Protein AF-A0A315AAK3-F1 (afdb_monomer)

Mean predicted aligned error: 11.18 Å

Nearest PDB structures (foldseek):
  3brw-assembly3_C  TM=4.238E-01  e=2.961E-01  Homo sapiens
  1srq-assembly1_B  TM=4.868E-01  e=9.226E-01  Homo sapiens
  3brw-assembly1_A  TM=3.853E-01  e=8.716E-01  Homo sapiens
  8xcj-assembly1_F  TM=3.618E-01  e=5.856E-01  Escherichia phage Lambda
  7yyh-assembly1_P  TM=4.454E-01  e=3.220E+00  Homo sapiens

Secondary structure (DSSP, 8-state):
----------------------EEE-SPPEEEE-TTS-EEEEEEEEEEETTEEEEEEEEEETTEEEEEE--S-HHHHHHHHTT-TT---PPP--S---

Sequence (98 aa):
MQFSKTLIALGLVAGLAVAQAQTTLTSPLVEGQCSNGAVYKLQTYQQHHAGQQVKGYAYEGPLGQGTVLSTVPLDQAQRLVCKEPGVGRWLPDDGDDQ

pLDDT: mean 81.84, std 16.83, range [42.84, 98.0]

Foldseek 3Di:
DDDDDDDPPPPPPVPPPPPPFDKAFDADWDWDAAPVRKIKIKTKIWTQDPNATFIKIFMDIPLHTDIATAPDDPVLVVCVRSVHPPRDDGDHTPRPPD

Radius of gyration: 22.68 Å; Cα contacts (8 Å, |Δi|>4): 158; chains: 1; bounding box: 51×69×35 Å

Solvent-accessible surface area (backbone atoms only — not comparable to full-atom values): 6153 Å² total; per-residue (Å²): 140,84,86,87,81,82,87,79,77,82,76,80,77,75,76,77,78,73,82,69,67,58,72,44,77,73,50,72,79,44,73,52,69,35,99,87,70,46,60,35,37,41,25,42,29,36,30,53,52,99,91,32,74,25,41,24,38,40,39,36,30,81,68,45,71,54,74,46,56,28,67,59,54,69,72,59,48,51,37,49,35,48,63,44,85,94,53,84,72,88,39,74,42,87,48,77,90,120

Structure (mmCIF, N/CA/C/O backbone):
data_AF-A0A315AAK3-F1
#
_entry.id   AF-A0A315AAK3-F1
#
loop_
_atom_site.group_PDB
_atom_site.id
_atom_site.type_symbol
_atom_site.label_atom_id
_atom_site.label_alt_id
_atom_site.label_comp_id
_atom_site.label_asym_id
_atom_site.label_entity_id
_atom_site.label_seq_id
_atom_site.pdbx_PDB_ins_code
_atom_site.Cartn_x
_atom_site.Cartn_y
_atom_site.Cartn_z
_atom_site.occupancy
_atom_site.B_iso_or_equiv
_atom_site.auth_seq_id
_atom_site.auth_comp_id
_atom_site.auth_asym_id
_atom_site.auth_atom_id
_atom_site.pdbx_PDB_model_num
ATOM 1 N N . MET A 1 1 ? 39.131 55.411 -16.669 1.00 42.84 1 MET A N 1
ATOM 2 C CA . MET A 1 1 ? 38.197 54.960 -17.726 1.00 42.84 1 MET A CA 1
ATOM 3 C C . MET A 1 1 ? 38.826 53.786 -18.469 1.00 42.84 1 MET A C 1
ATOM 5 O O . MET A 1 1 ? 40.043 53.741 -18.533 1.00 42.84 1 MET A O 1
ATOM 9 N N . GLN A 1 2 ? 37.978 52.903 -19.016 1.00 42.97 2 GLN A N 1
ATOM 10 C CA . GLN A 1 2 ? 38.240 51.724 -19.872 1.00 42.97 2 GLN A CA 1
ATOM 11 C C . GLN A 1 2 ? 38.423 50.338 -19.225 1.00 42.97 2 GLN A C 1
ATOM 13 O O . GLN A 1 2 ? 39.502 49.778 -19.095 1.00 42.97 2 GLN A O 1
ATOM 18 N N . PHE A 1 3 ? 37.247 49.798 -18.902 1.00 51.91 3 PHE A N 1
ATOM 19 C CA . PHE A 1 3 ? 36.745 48.434 -19.080 1.00 51.91 3 PHE A CA 1
ATOM 20 C C . PHE A 1 3 ? 37.379 47.576 -20.187 1.00 51.91 3 PHE A C 1
ATOM 22 O O . PHE A 1 3 ? 37.558 48.077 -21.298 1.00 51.91 3 PHE A O 1
ATOM 29 N N . SER A 1 4 ? 37.455 46.257 -19.916 1.00 46.38 4 SER A N 1
ATOM 30 C CA . SER A 1 4 ? 37.165 45.097 -20.806 1.00 46.38 4 SER A CA 1
ATOM 31 C C . SER A 1 4 ? 38.252 44.006 -20.707 1.00 46.38 4 SER A C 1
ATOM 33 O O . SER A 1 4 ? 39.421 44.344 -20.682 1.00 46.38 4 SER A O 1
ATOM 35 N N . LYS A 1 5 ? 38.000 42.690 -20.714 1.00 51.38 5 LYS A N 1
ATOM 36 C CA . LYS A 1 5 ? 36.779 41.911 -20.968 1.00 51.38 5 LYS A CA 1
ATOM 37 C C . LYS A 1 5 ? 37.037 40.426 -20.625 1.00 51.38 5 LYS A C 1
ATOM 39 O O . LYS A 1 5 ? 38.047 39.869 -21.031 1.00 51.38 5 LYS A O 1
ATOM 44 N N . THR A 1 6 ? 36.064 39.822 -19.939 1.00 52.28 6 THR A N 1
ATOM 45 C CA . THR A 1 6 ? 35.601 38.420 -20.053 1.00 52.28 6 THR A CA 1
ATOM 46 C C . THR A 1 6 ? 36.611 37.273 -19.922 1.00 52.28 6 THR A C 1
ATOM 48 O O . THR A 1 6 ? 37.155 36.787 -20.909 1.00 52.28 6 THR A O 1
ATOM 51 N N . LEU A 1 7 ? 36.693 36.717 -18.710 1.00 54.38 7 LEU A N 1
ATOM 52 C CA . LEU A 1 7 ? 36.948 35.289 -18.509 1.00 54.38 7 LEU A CA 1
ATOM 53 C C . LEU A 1 7 ? 35.641 34.536 -18.794 1.00 54.38 7 LEU A C 1
ATOM 55 O O . LEU A 1 7 ? 34.704 34.592 -17.999 1.00 54.38 7 LEU A O 1
ATOM 59 N N . ILE A 1 8 ? 35.552 33.869 -19.945 1.00 59.69 8 ILE A N 1
ATOM 60 C CA . ILE A 1 8 ? 34.459 32.933 -20.224 1.00 59.69 8 ILE A CA 1
ATOM 61 C C . ILE A 1 8 ? 34.795 31.642 -19.476 1.00 59.69 8 ILE A C 1
ATOM 63 O O . ILE A 1 8 ? 35.555 30.807 -19.961 1.00 59.69 8 ILE A O 1
ATOM 67 N N . ALA A 1 9 ? 34.255 31.493 -18.269 1.00 58.97 9 ALA A N 1
ATOM 68 C CA . ALA A 1 9 ? 34.226 30.204 -17.600 1.00 58.97 9 ALA A CA 1
ATOM 69 C C . ALA A 1 9 ? 33.219 29.314 -18.346 1.00 58.97 9 ALA A C 1
ATOM 71 O O . ALA A 1 9 ? 32.008 29.471 -18.188 1.00 58.97 9 ALA A O 1
ATOM 72 N N . LEU A 1 10 ? 33.713 28.400 -19.189 1.00 53.66 10 LEU A N 1
ATOM 73 C CA . LEU A 1 10 ? 32.918 27.283 -19.700 1.00 53.66 10 LEU A CA 1
ATOM 74 C C . LEU A 1 10 ? 32.608 26.344 -18.526 1.00 53.66 10 LEU A C 1
ATOM 76 O O . LEU A 1 10 ? 33.318 25.374 -18.270 1.00 53.66 10 LEU A O 1
ATOM 80 N N . GLY A 1 11 ? 31.546 26.651 -17.789 1.00 54.00 11 GLY A N 1
ATOM 81 C CA . GLY A 1 11 ? 30.903 25.692 -16.905 1.00 54.00 11 GLY A CA 1
ATOM 82 C C . GLY A 1 11 ? 30.128 24.696 -17.758 1.00 54.00 11 GLY A C 1
ATOM 83 O O . GLY A 1 11 ? 28.982 24.956 -18.117 1.00 54.00 11 GLY A O 1
ATOM 84 N N . LEU A 1 12 ? 30.748 23.565 -18.102 1.00 56.94 12 LEU A N 1
ATOM 85 C CA . LEU A 1 12 ? 30.022 22.379 -18.552 1.00 56.94 12 LEU A CA 1
ATOM 86 C C . LEU A 1 12 ? 29.164 21.894 -17.381 1.00 56.94 12 LEU A C 1
ATOM 88 O O . LEU A 1 12 ? 29.597 21.091 -16.558 1.00 56.94 12 LEU A O 1
ATOM 92 N N . VAL A 1 13 ? 27.937 22.403 -17.288 1.00 63.25 13 VAL A N 1
ATOM 93 C CA . VAL A 1 13 ? 26.904 21.786 -16.460 1.00 63.25 13 VAL A CA 1
ATOM 94 C C . VAL A 1 13 ? 26.465 20.539 -17.218 1.00 63.25 13 VAL A C 1
ATOM 96 O O . VAL A 1 13 ? 25.536 20.570 -18.021 1.00 63.25 13 VAL A O 1
ATOM 99 N N . ALA A 1 14 ? 27.210 19.447 -17.038 1.00 61.50 14 ALA A N 1
ATOM 100 C CA . ALA A 1 14 ? 26.781 18.127 -17.463 1.00 61.50 14 ALA A CA 1
ATOM 101 C C . ALA A 1 14 ? 25.512 17.798 -16.670 1.00 61.50 14 ALA A C 1
ATOM 103 O O . ALA A 1 14 ? 25.572 17.414 -15.502 1.00 61.50 14 ALA A O 1
ATOM 104 N N . GLY A 1 15 ? 24.356 18.050 -17.283 1.00 53.38 15 GLY A N 1
ATOM 105 C CA . GLY A 1 15 ? 23.064 17.682 -16.735 1.00 53.38 15 GLY A CA 1
ATOM 106 C C . GLY A 1 15 ? 23.015 16.168 -16.600 1.00 53.38 15 GLY A C 1
ATOM 107 O O . GLY A 1 15 ? 22.797 15.463 -17.581 1.00 53.38 15 GLY A O 1
ATOM 108 N N . LEU A 1 16 ? 23.245 15.670 -15.388 1.00 54.31 16 LEU A N 1
ATOM 109 C CA . LEU A 1 16 ? 22.884 14.313 -15.010 1.00 54.31 16 LEU A CA 1
ATOM 110 C C . LEU A 1 16 ? 21.368 14.217 -15.173 1.00 54.31 16 LEU A C 1
ATOM 112 O O . LEU A 1 16 ? 20.612 14.703 -14.333 1.00 54.31 16 LEU A O 1
ATOM 116 N N . ALA A 1 17 ? 20.924 13.646 -16.292 1.00 60.94 17 ALA A N 1
ATOM 117 C CA . ALA A 1 17 ? 19.543 13.240 -16.464 1.00 60.94 17 ALA A CA 1
ATOM 118 C C . ALA A 1 17 ? 19.273 12.153 -15.421 1.00 60.94 17 ALA A C 1
ATOM 120 O O . ALA A 1 17 ? 19.606 10.985 -15.612 1.00 60.94 17 ALA A O 1
ATOM 121 N N . VAL A 1 18 ? 18.737 12.558 -14.271 1.00 57.56 18 VAL A N 1
ATOM 122 C CA . VAL A 1 18 ? 18.213 11.628 -13.278 1.00 57.56 18 VAL A CA 1
ATOM 123 C C . VAL A 1 18 ? 17.042 10.937 -13.964 1.00 57.56 18 VAL A C 1
ATOM 125 O O . VAL A 1 18 ? 16.012 11.566 -14.202 1.00 57.56 18 VAL A O 1
ATOM 128 N N . ALA A 1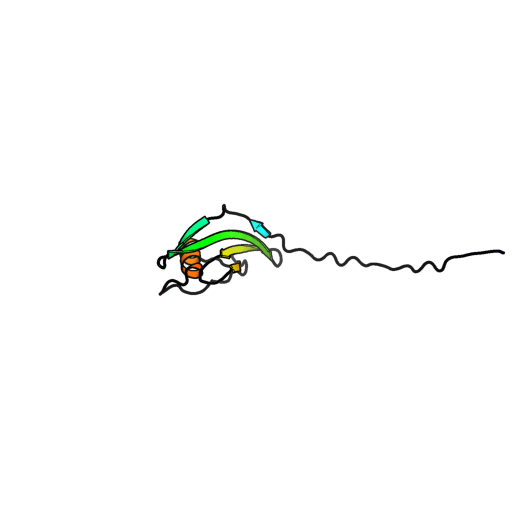 19 ? 17.221 9.676 -14.356 1.00 57.66 19 ALA A N 1
ATOM 129 C CA . ALA A 1 19 ? 16.131 8.846 -14.841 1.00 57.66 19 ALA A CA 1
ATOM 130 C C . ALA A 1 19 ? 15.133 8.695 -13.688 1.00 57.66 19 ALA A C 1
ATOM 132 O O . ALA A 1 19 ? 15.329 7.898 -12.773 1.00 57.66 19 ALA A O 1
ATOM 133 N N . GLN A 1 20 ? 14.109 9.546 -13.673 1.00 56.22 20 GLN A N 1
ATOM 134 C CA . GLN A 1 20 ? 13.029 9.453 -12.705 1.00 56.22 20 GLN A CA 1
ATOM 135 C C . GLN A 1 20 ? 12.278 8.157 -13.008 1.00 56.22 20 GLN A C 1
ATOM 137 O O . GLN A 1 20 ? 11.769 7.993 -14.118 1.00 56.22 20 GLN A O 1
ATOM 142 N N . ALA A 1 21 ? 12.237 7.226 -12.052 1.00 62.06 21 ALA A N 1
ATOM 143 C CA . ALA A 1 21 ? 11.366 6.062 -12.146 1.00 62.06 21 ALA A CA 1
ATOM 144 C C . ALA A 1 21 ? 9.927 6.574 -12.308 1.00 62.06 21 ALA A C 1
ATOM 146 O O . ALA A 1 21 ? 9.383 7.230 -11.419 1.00 62.06 21 ALA A O 1
ATOM 147 N N . GLN A 1 22 ? 9.347 6.372 -13.491 1.00 67.88 22 GLN A N 1
ATOM 148 C CA . GLN A 1 22 ? 8.008 6.860 -13.799 1.00 67.88 22 GLN A CA 1
ATOM 149 C C . GLN A 1 22 ? 6.991 5.928 -13.145 1.00 67.88 22 GLN A C 1
ATOM 151 O O . GLN A 1 22 ? 6.762 4.816 -13.624 1.00 67.88 22 GLN A O 1
ATOM 156 N N . THR A 1 23 ? 6.393 6.387 -12.050 1.00 76.06 23 THR A N 1
ATOM 157 C CA . THR A 1 23 ? 5.279 5.705 -11.391 1.00 76.06 23 THR A CA 1
ATOM 158 C C . THR A 1 23 ? 3.978 6.072 -12.090 1.00 76.06 23 THR A C 1
ATOM 160 O O . THR A 1 23 ? 3.557 7.226 -12.077 1.00 76.06 23 THR A O 1
ATOM 163 N N . THR A 1 24 ? 3.327 5.085 -12.693 1.00 83.06 24 THR A N 1
ATOM 164 C CA . THR A 1 24 ? 2.010 5.212 -13.317 1.00 83.06 24 THR A CA 1
ATOM 165 C C . THR A 1 24 ? 0.974 4.568 -12.409 1.00 83.06 24 THR A C 1
ATOM 167 O O . THR A 1 24 ? 1.059 3.380 -12.114 1.00 83.06 24 THR A O 1
ATOM 170 N N . LEU A 1 25 ? -0.010 5.339 -11.949 1.00 82.75 25 LEU A N 1
ATOM 171 C CA . LEU A 1 25 ? -1.142 4.793 -11.197 1.00 82.75 25 LEU A CA 1
ATOM 172 C C . LEU A 1 25 ? -2.007 3.955 -12.142 1.00 82.75 25 LEU A C 1
ATOM 174 O O . LEU A 1 25 ? -2.368 4.422 -13.221 1.00 82.75 25 LEU A O 1
ATOM 178 N N . THR A 1 26 ? -2.328 2.726 -11.744 1.00 83.31 26 THR A N 1
ATOM 179 C CA . THR A 1 26 ? -3.026 1.760 -12.610 1.00 83.31 26 THR A CA 1
ATOM 180 C C . THR A 1 26 ? -4.417 1.383 -12.120 1.00 83.31 26 THR A C 1
ATOM 182 O O . THR A 1 26 ? -5.186 0.809 -12.888 1.00 83.31 26 THR A O 1
ATOM 185 N N . SER A 1 27 ? -4.779 1.741 -10.885 1.00 86.81 27 SER A N 1
ATOM 186 C CA . SER A 1 27 ? -6.135 1.574 -10.350 1.00 86.81 27 SER A CA 1
ATOM 187 C C . SER A 1 27 ? -6.693 2.881 -9.787 1.00 86.81 27 SER A C 1
ATOM 189 O O . SER A 1 27 ? -5.928 3.789 -9.444 1.00 86.81 27 SER A O 1
ATOM 191 N N . PRO A 1 28 ? -8.022 2.982 -9.607 1.00 91.00 28 PRO A N 1
ATOM 192 C CA . PRO A 1 28 ? -8.589 3.962 -8.689 1.00 91.00 28 PRO A CA 1
ATOM 193 C C . PRO A 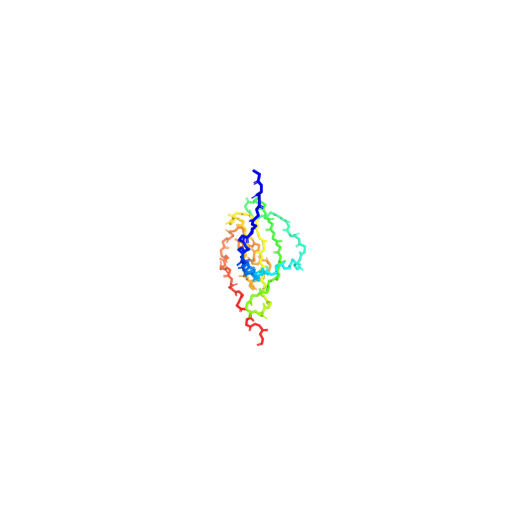1 28 ? -8.072 3.744 -7.259 1.00 91.00 28 PRO A C 1
ATOM 195 O O . PRO A 1 28 ? -7.633 2.647 -6.896 1.00 91.00 28 PRO A O 1
ATOM 198 N N . LEU A 1 29 ? -8.143 4.803 -6.455 1.00 94.12 29 LEU A N 1
ATOM 199 C CA . LEU A 1 29 ? -7.928 4.732 -5.015 1.00 94.12 29 LEU A CA 1
ATOM 200 C C . LEU A 1 29 ? -9.066 3.930 -4.374 1.00 94.12 29 LEU A C 1
ATOM 202 O O . LEU A 1 29 ? -10.238 4.251 -4.565 1.00 94.12 29 LEU A O 1
ATOM 206 N N . VAL A 1 30 ? -8.712 2.910 -3.602 1.00 95.62 30 VAL A N 1
ATOM 207 C CA . VAL A 1 30 ? -9.627 2.161 -2.743 1.00 95.62 30 VAL A CA 1
ATOM 208 C C . VAL A 1 30 ? -9.518 2.733 -1.338 1.00 95.62 30 VAL A C 1
ATOM 210 O O . VAL A 1 30 ? -8.419 2.820 -0.797 1.00 95.62 30 VAL A O 1
ATOM 213 N N . GLU A 1 31 ? -10.645 3.111 -0.746 1.00 96.81 31 GLU A N 1
ATOM 214 C CA . GLU A 1 31 ? -10.734 3.567 0.641 1.00 96.81 31 GLU A CA 1
ATOM 215 C C . GLU A 1 31 ? -11.767 2.718 1.388 1.00 96.81 31 GLU A C 1
ATOM 217 O O . GLU A 1 31 ? -12.809 2.360 0.835 1.00 96.81 31 GLU A O 1
ATOM 222 N N . GLY A 1 32 ? -11.481 2.380 2.644 1.00 95.75 32 GLY A N 1
ATOM 223 C CA . GLY A 1 32 ? -12.386 1.584 3.466 1.00 95.75 32 GLY A CA 1
ATOM 224 C C . GLY A 1 32 ? -11.987 1.548 4.935 1.00 95.75 32 GLY A C 1
ATOM 225 O O . GLY A 1 32 ? -11.115 2.292 5.376 1.00 95.75 32 GLY A O 1
ATOM 226 N N . GLN A 1 33 ? -12.634 0.672 5.704 1.00 97.12 33 GLN A N 1
ATOM 227 C CA . GLN A 1 33 ? -12.326 0.450 7.118 1.00 97.12 33 GLN A CA 1
ATOM 228 C C . GLN A 1 33 ? -11.753 -0.952 7.332 1.00 97.12 33 GLN A C 1
ATOM 230 O O . GLN A 1 33 ? -12.232 -1.934 6.768 1.00 97.12 33 GLN A O 1
ATOM 235 N N . CYS A 1 34 ? -10.717 -1.028 8.156 1.00 95.12 34 CYS A N 1
ATOM 236 C CA . CYS A 1 34 ? -10.151 -2.257 8.682 1.00 95.12 34 CYS A CA 1
ATOM 237 C C . CYS A 1 34 ? -11.072 -2.868 9.747 1.00 95.12 34 CYS A C 1
ATOM 239 O O . CYS A 1 34 ? -11.891 -2.175 10.352 1.00 95.12 34 CYS A O 1
ATOM 241 N N . SER A 1 35 ? -10.861 -4.144 10.075 1.00 93.88 35 SER A N 1
ATOM 242 C CA . SER A 1 35 ? -11.613 -4.842 11.132 1.00 93.88 35 SER A CA 1
ATOM 243 C C . SER A 1 35 ? -11.501 -4.18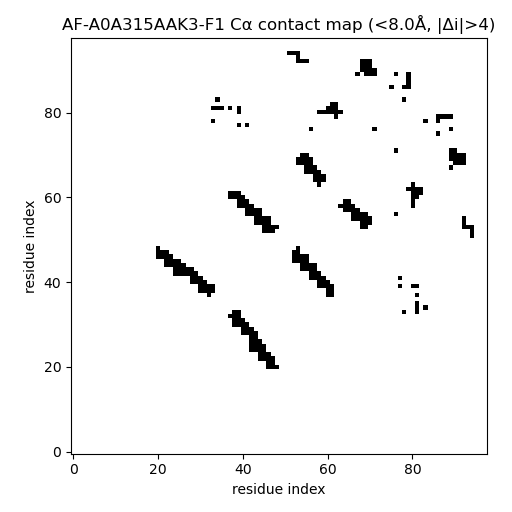6 12.522 1.00 93.88 35 SER A C 1
ATOM 245 O O . SER A 1 35 ? -12.361 -4.381 13.376 1.00 93.88 35 SER A O 1
ATOM 247 N N . ASN A 1 36 ? -10.455 -3.388 12.762 1.00 92.44 36 ASN A N 1
ATOM 248 C CA . ASN A 1 36 ? -10.262 -2.610 13.992 1.00 92.44 36 ASN A CA 1
ATOM 249 C C . ASN A 1 36 ? -10.900 -1.202 13.950 1.00 92.44 36 ASN A C 1
ATOM 251 O O . ASN A 1 36 ? -10.668 -0.410 14.860 1.00 92.44 36 ASN A O 1
ATOM 255 N N . GLY A 1 37 ? -11.656 -0.872 12.898 1.00 95.62 37 GLY A N 1
ATOM 256 C CA . GLY A 1 37 ? -12.312 0.424 12.704 1.00 95.62 37 GLY A CA 1
ATOM 257 C C . GLY A 1 37 ? -11.415 1.536 12.148 1.00 95.62 37 GLY A C 1
ATOM 258 O O . GLY A 1 37 ? -11.904 2.634 11.893 1.00 95.62 37 GLY A O 1
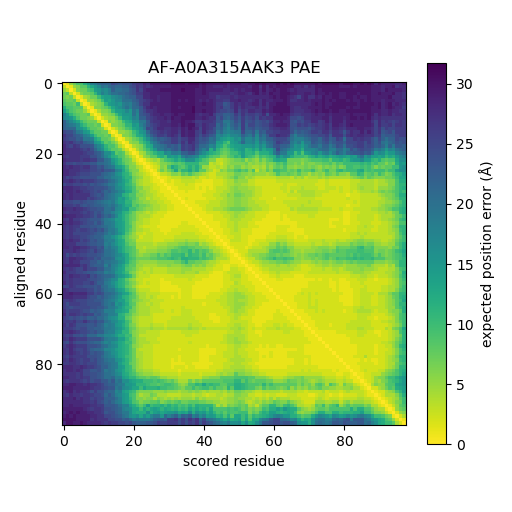ATOM 259 N N . ALA A 1 38 ? -10.119 1.287 11.938 1.00 97.19 38 ALA A N 1
ATOM 260 C CA . ALA A 1 38 ? -9.231 2.264 11.315 1.00 97.19 38 ALA A CA 1
ATOM 261 C C . ALA A 1 38 ? -9.507 2.385 9.811 1.00 97.19 38 ALA A C 1
ATOM 263 O O . ALA A 1 38 ? -9.802 1.393 9.149 1.00 97.19 38 ALA A O 1
ATOM 264 N N . VAL A 1 39 ? -9.364 3.587 9.258 1.00 97.75 39 VAL A N 1
ATOM 265 C CA . VAL A 1 39 ? -9.460 3.804 7.809 1.00 97.75 39 VAL A CA 1
ATOM 266 C C . VAL A 1 39 ? -8.189 3.297 7.127 1.00 97.75 39 VAL A C 1
ATOM 268 O O . VAL A 1 39 ? -7.089 3.448 7.665 1.00 97.75 39 VAL A O 1
ATOM 271 N N . TYR A 1 40 ? -8.337 2.714 5.940 1.00 97.62 40 TYR A N 1
ATOM 272 C CA . TYR A 1 40 ? -7.228 2.421 5.041 1.00 97.62 40 TYR A CA 1
ATOM 273 C C . TYR A 1 40 ? -7.470 3.036 3.664 1.00 97.62 40 TYR A C 1
ATOM 275 O O . TYR A 1 40 ? -8.613 3.168 3.221 1.00 97.62 40 TYR A O 1
ATOM 283 N N . LYS A 1 41 ? -6.373 3.351 2.976 1.00 97.81 41 LYS A N 1
ATOM 284 C CA . LYS A 1 41 ? -6.347 3.700 1.557 1.00 97.81 41 LYS A CA 1
ATOM 285 C C . LYS A 1 41 ? -5.333 2.830 0.838 1.00 97.81 41 LYS A C 1
ATOM 287 O O . LYS A 1 41 ? -4.264 2.543 1.379 1.00 97.81 41 LYS A O 1
ATOM 292 N N . LEU A 1 42 ? -5.662 2.418 -0.377 1.00 96.69 42 LEU A N 1
ATOM 293 C CA . LEU A 1 42 ? -4.834 1.524 -1.169 1.00 96.69 42 LEU A CA 1
ATOM 294 C C . LEU A 1 42 ? -5.018 1.802 -2.659 1.00 96.69 42 LEU A C 1
ATOM 296 O O . LEU A 1 42 ? -6.141 1.897 -3.146 1.00 96.69 42 LEU A O 1
ATOM 300 N N . GLN A 1 43 ? -3.921 1.918 -3.395 1.00 95.94 43 GLN A N 1
ATOM 301 C CA . GLN A 1 43 ? -3.947 2.137 -4.837 1.00 95.94 43 GLN A C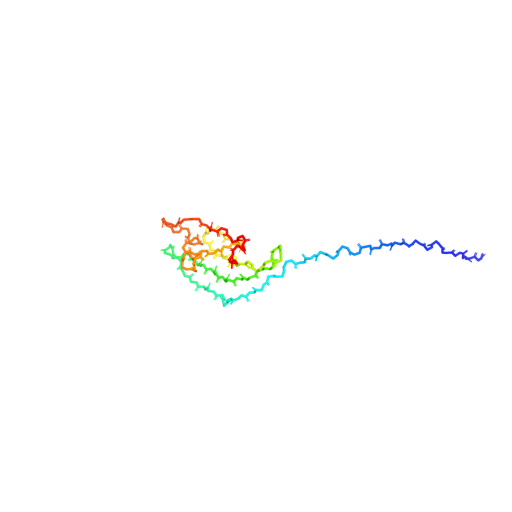A 1
ATOM 302 C C . GLN A 1 43 ? -2.818 1.363 -5.505 1.00 95.94 43 GLN A C 1
ATOM 304 O O . GLN A 1 43 ? -1.676 1.427 -5.047 1.00 95.94 43 GLN A O 1
ATOM 309 N N . THR A 1 44 ? -3.115 0.648 -6.589 1.00 94.50 44 THR A N 1
ATOM 310 C CA . THR A 1 44 ? -2.077 -0.024 -7.368 1.00 94.50 44 THR A CA 1
ATOM 311 C C . THR A 1 44 ? -1.399 0.959 -8.305 1.00 94.50 44 THR A C 1
ATOM 313 O O . THR A 1 44 ? -2.025 1.847 -8.898 1.00 94.50 44 THR A O 1
ATOM 316 N N . TYR A 1 45 ? -0.105 0.759 -8.488 1.00 92.12 45 TYR A N 1
ATOM 317 C CA . TYR A 1 45 ? 0.680 1.463 -9.480 1.00 92.12 45 TYR A CA 1
ATOM 318 C C . TYR A 1 45 ? 1.621 0.494 -10.192 1.00 92.12 45 TYR A C 1
ATOM 320 O O . TYR A 1 45 ? 1.900 -0.605 -9.716 1.00 92.12 45 TYR A O 1
ATOM 328 N N . GLN A 1 46 ? 2.119 0.919 -11.342 1.00 90.88 46 GLN A N 1
ATOM 329 C CA . GLN A 1 46 ? 3.239 0.308 -12.038 1.00 90.88 46 GLN A CA 1
ATOM 330 C C . GLN A 1 46 ? 4.392 1.298 -12.071 1.00 90.88 46 GLN A C 1
ATOM 332 O O . GLN A 1 46 ? 4.182 2.500 -12.222 1.00 90.88 46 GLN A O 1
ATOM 337 N N . GLN A 1 47 ? 5.614 0.810 -11.926 1.00 87.81 47 GLN A N 1
ATOM 338 C CA . GLN A 1 47 ? 6.810 1.617 -12.128 1.00 87.81 47 GLN A CA 1
ATOM 339 C C . GLN A 1 47 ? 7.779 0.884 -13.047 1.00 87.81 47 GLN A C 1
ATOM 341 O O . GLN A 1 47 ? 7.850 -0.343 -13.039 1.00 87.81 47 GLN A O 1
ATOM 346 N N . HIS A 1 48 ? 8.522 1.643 -13.848 1.00 83.94 48 HIS A N 1
ATOM 347 C CA . HIS A 1 48 ? 9.631 1.079 -14.607 1.00 83.94 48 HIS A CA 1
ATOM 348 C C . HIS A 1 48 ? 10.852 0.966 -13.693 1.00 83.94 48 HIS A C 1
ATOM 350 O O . HIS A 1 48 ? 11.365 1.979 -13.216 1.00 83.94 48 HIS A O 1
ATOM 356 N N . HIS A 1 49 ? 11.325 -0.257 -13.472 1.00 77.75 49 HIS A N 1
ATOM 357 C CA . HIS A 1 49 ? 12.514 -0.554 -12.684 1.00 77.75 49 HIS A CA 1
ATOM 358 C C . HIS A 1 49 ? 13.412 -1.507 -13.479 1.00 77.75 49 HIS A C 1
ATOM 360 O O . HIS A 1 49 ? 12.944 -2.522 -13.978 1.00 77.75 49 HIS A O 1
ATOM 366 N N . ALA A 1 50 ? 14.685 -1.146 -13.667 1.00 77.25 50 ALA A N 1
ATOM 367 C CA . ALA A 1 50 ? 15.662 -1.936 -14.432 1.00 77.25 50 ALA A CA 1
ATOM 368 C C . ALA A 1 50 ? 15.221 -2.361 -15.859 1.00 77.25 50 ALA A C 1
ATOM 370 O O . ALA A 1 50 ? 15.707 -3.350 -16.394 1.00 77.25 50 ALA A O 1
ATOM 371 N N . GLY A 1 51 ? 14.333 -1.595 -16.504 1.00 78.62 51 GLY A N 1
ATOM 372 C CA . GLY A 1 51 ? 13.809 -1.912 -17.842 1.00 78.62 51 GLY A CA 1
ATOM 373 C C . GLY A 1 51 ? 12.575 -2.822 -17.849 1.00 78.62 51 GLY A C 1
ATOM 374 O O . GLY A 1 51 ? 12.027 -3.071 -18.919 1.00 78.62 51 GLY A O 1
ATOM 375 N N . GLN A 1 52 ? 12.097 -3.254 -16.681 1.00 82.19 52 GLN A N 1
ATOM 376 C CA . GLN A 1 52 ? 10.865 -4.023 -16.505 1.00 82.19 52 GLN A CA 1
ATOM 377 C C . GLN A 1 52 ? 9.767 -3.161 -15.872 1.00 82.19 52 GLN A C 1
ATOM 379 O O . GLN A 1 52 ? 10.040 -2.212 -15.132 1.00 82.19 52 GLN A O 1
ATOM 384 N N . GLN A 1 53 ? 8.508 -3.488 -16.174 1.00 85.19 53 GLN A N 1
ATOM 385 C CA . GLN A 1 53 ? 7.363 -2.938 -15.452 1.00 85.19 53 GLN A CA 1
ATOM 386 C C . GLN A 1 53 ? 7.093 -3.795 -14.223 1.00 85.19 53 GLN A C 1
ATOM 388 O O . GLN A 1 53 ? 6.723 -4.956 -14.354 1.00 85.19 53 GLN A O 1
ATOM 393 N N . VAL A 1 54 ? 7.233 -3.198 -13.046 1.00 89.00 54 VAL A N 1
ATOM 394 C CA . VAL A 1 54 ? 6.948 -3.837 -11.759 1.00 89.00 54 VAL A CA 1
ATOM 395 C C . VAL A 1 54 ? 5.716 -3.198 -11.124 1.00 89.00 54 VAL A C 1
ATOM 397 O O . VAL A 1 54 ? 5.485 -1.988 -11.244 1.00 89.00 54 VAL A O 1
ATOM 400 N N . LYS A 1 55 ? 4.898 -4.008 -10.462 1.00 90.94 55 LYS A N 1
ATOM 401 C CA . LYS A 1 55 ? 3.672 -3.605 -9.774 1.00 90.94 55 LYS A CA 1
ATOM 402 C C . LYS A 1 55 ? 3.965 -3.237 -8.327 1.00 90.94 55 LYS A C 1
ATOM 404 O O . LYS A 1 55 ? 4.861 -3.764 -7.666 1.00 90.94 55 LYS A O 1
ATOM 409 N N . GLY A 1 56 ? 3.166 -2.322 -7.806 1.00 93.69 56 GLY A N 1
ATOM 410 C CA . GLY A 1 56 ? 3.241 -1.928 -6.415 1.00 93.69 56 GLY A CA 1
ATOM 411 C C . GLY A 1 56 ? 1.951 -1.328 -5.899 1.00 93.69 56 GLY A C 1
ATOM 412 O O . GLY A 1 56 ? 0.963 -1.175 -6.619 1.00 93.69 56 GLY A O 1
ATOM 413 N N . TYR A 1 57 ? 1.996 -0.978 -4.623 1.00 95.56 57 TYR A N 1
ATOM 414 C CA . TYR A 1 57 ? 0.894 -0.408 -3.872 1.00 95.56 57 TYR A CA 1
ATOM 415 C C . TYR A 1 57 ? 1.334 0.883 -3.200 1.00 95.56 57 TYR A C 1
ATOM 417 O O . TYR A 1 57 ? 2.327 0.901 -2.473 1.00 95.56 57 TYR A O 1
ATOM 425 N N . ALA A 1 58 ? 0.580 1.955 -3.417 1.00 95.62 58 ALA A N 1
ATOM 426 C CA . ALA A 1 58 ? 0.578 3.117 -2.544 1.00 95.62 58 ALA A CA 1
ATOM 427 C C . ALA A 1 58 ? -0.481 2.882 -1.464 1.00 95.62 58 ALA A C 1
ATOM 429 O O . ALA A 1 58 ? -1.615 2.524 -1.787 1.00 95.62 58 ALA A O 1
ATOM 430 N N . TYR A 1 59 ? -0.115 3.041 -0.195 1.00 96.75 59 TYR A N 1
ATOM 431 C CA . TYR A 1 59 ? -1.001 2.716 0.918 1.00 96.75 59 TYR A CA 1
ATOM 432 C C . TYR A 1 59 ? -0.940 3.732 2.057 1.00 96.75 59 TYR A C 1
ATOM 434 O O . TYR A 1 59 ? 0.076 4.394 2.268 1.00 96.75 59 TYR A O 1
ATOM 442 N N . GLU A 1 60 ? -2.029 3.798 2.820 1.00 98.00 60 GLU A N 1
ATOM 443 C CA . GLU A 1 60 ? -2.178 4.527 4.083 1.00 98.00 60 GLU A CA 1
ATOM 444 C C . GLU A 1 60 ? -3.065 3.693 5.021 1.00 98.00 60 GLU A C 1
ATOM 446 O O . GLU A 1 60 ? -4.070 3.135 4.583 1.00 98.00 60 GLU A O 1
ATOM 451 N N . GLY A 1 61 ? -2.714 3.584 6.303 1.00 96.75 61 GLY A N 1
ATOM 452 C CA . GLY A 1 61 ? -3.530 2.884 7.297 1.00 96.75 61 GLY A CA 1
ATOM 453 C C . GLY A 1 61 ? -2.761 2.521 8.572 1.00 96.75 61 GLY A C 1
ATOM 454 O O . GLY A 1 61 ? -1.715 3.107 8.856 1.00 96.75 61 GLY A O 1
ATOM 455 N N . PRO A 1 62 ? -3.237 1.533 9.354 1.00 96.81 62 PRO A N 1
ATOM 456 C CA . PRO A 1 62 ? -2.594 1.087 10.598 1.00 96.81 62 PRO A CA 1
ATOM 457 C C . PRO A 1 62 ? -1.132 0.637 10.473 1.00 96.81 62 PRO A C 1
ATOM 459 O O . PRO A 1 62 ? -0.383 0.697 11.450 1.00 96.81 62 PRO A O 1
ATOM 462 N N . LEU A 1 63 ? -0.719 0.156 9.297 1.00 95.25 63 LEU A N 1
ATOM 463 C CA . LEU A 1 63 ? 0.675 -0.182 8.996 1.00 95.25 63 LEU A CA 1
ATOM 464 C C . LEU A 1 63 ? 1.575 1.060 8.848 1.00 95.25 63 LEU A C 1
ATOM 466 O O . LEU A 1 63 ? 2.795 0.942 8.928 1.00 95.25 63 LEU A O 1
ATOM 470 N N . GLY A 1 64 ? 0.989 2.239 8.650 1.00 96.44 64 GLY A N 1
ATOM 471 C CA . GLY A 1 64 ? 1.660 3.474 8.260 1.00 96.44 64 GLY A CA 1
ATOM 472 C C .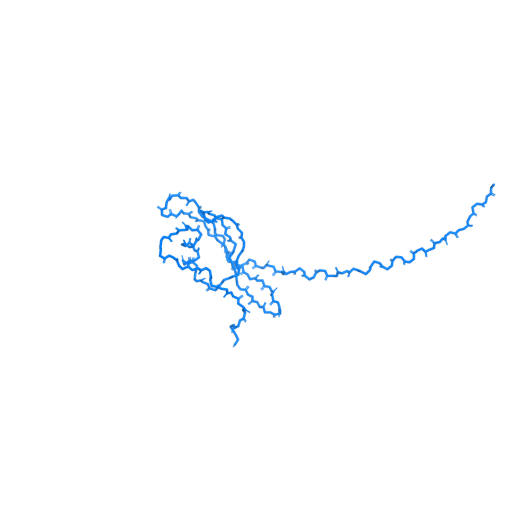 GLY A 1 64 ? 1.239 3.896 6.854 1.00 96.44 64 GLY A C 1
ATOM 473 O O . GLY A 1 64 ? 0.170 3.521 6.375 1.00 96.44 64 GLY A O 1
ATOM 474 N N . GLN A 1 65 ? 2.093 4.659 6.178 1.00 96.94 65 GLN A N 1
ATOM 475 C CA . GLN A 1 65 ? 1.859 5.104 4.805 1.00 96.94 65 GLN A CA 1
ATOM 476 C C . GLN A 1 65 ? 3.134 4.996 3.972 1.00 96.94 65 GLN A C 1
ATOM 478 O O . GLN A 1 65 ? 4.235 5.156 4.505 1.00 96.94 65 GLN A O 1
ATOM 483 N N . GLY A 1 66 ? 2.995 4.746 2.673 1.00 94.56 66 GLY A N 1
ATOM 484 C CA . GLY A 1 66 ? 4.140 4.653 1.777 1.00 94.56 66 GLY A CA 1
ATOM 485 C C . GLY A 1 66 ? 3.827 3.974 0.454 1.00 94.56 66 GLY A C 1
ATOM 486 O O . GLY A 1 66 ? 2.674 3.851 0.046 1.00 94.56 66 GLY A O 1
ATOM 487 N N . THR A 1 67 ? 4.892 3.543 -0.216 1.00 93.31 67 THR A N 1
ATOM 488 C CA . THR A 1 67 ? 4.821 2.746 -1.440 1.00 93.31 67 THR A CA 1
ATOM 489 C C . THR A 1 67 ? 5.618 1.462 -1.262 1.00 93.31 67 THR A C 1
ATOM 491 O O . THR A 1 67 ? 6.626 1.444 -0.554 1.00 93.31 67 THR A O 1
ATOM 494 N N . VAL A 1 68 ? 5.151 0.377 -1.873 1.00 92.38 68 VAL A N 1
ATOM 495 C CA . VAL A 1 68 ? 5.821 -0.924 -1.830 1.00 92.38 68 VAL A CA 1
ATOM 496 C C . VAL A 1 68 ? 5.657 -1.639 -3.162 1.00 92.38 68 VAL A C 1
ATOM 498 O O . VAL A 1 68 ? 4.561 -1.686 -3.714 1.00 92.38 68 VAL A O 1
ATOM 501 N N . LEU A 1 69 ? 6.748 -2.205 -3.672 1.00 92.25 69 LEU A N 1
ATOM 502 C CA . LEU A 1 69 ? 6.709 -3.127 -4.803 1.00 92.25 69 LEU A CA 1
ATOM 503 C C . LEU A 1 69 ? 6.197 -4.478 -4.336 1.00 92.25 69 LEU A C 1
ATOM 505 O O . LEU A 1 69 ? 6.777 -5.065 -3.420 1.00 92.25 69 LEU A O 1
ATOM 509 N N . SER A 1 70 ? 5.099 -4.945 -4.927 1.00 92.44 70 SER A N 1
ATOM 510 C CA . SER A 1 70 ? 4.550 -6.234 -4.549 1.00 92.44 70 SER A CA 1
ATOM 511 C C . SER A 1 70 ? 3.585 -6.840 -5.555 1.00 92.44 70 SER A C 1
ATOM 513 O O . SER A 1 70 ? 2.754 -6.146 -6.136 1.00 92.44 70 SER A O 1
ATOM 515 N N . THR A 1 71 ? 3.641 -8.168 -5.651 1.00 90.50 71 THR A N 1
ATOM 516 C CA . THR A 1 71 ? 2.739 -9.015 -6.445 1.00 90.50 71 THR A CA 1
ATOM 517 C C . THR A 1 71 ? 1.585 -9.613 -5.642 1.00 90.50 71 THR A C 1
ATOM 519 O O . THR A 1 71 ? 0.760 -10.335 -6.203 1.00 90.50 71 THR A O 1
ATOM 522 N N . VAL A 1 72 ? 1.495 -9.344 -4.331 1.00 93.50 72 VAL A N 1
ATOM 523 C CA . VAL A 1 72 ? 0.392 -9.880 -3.516 1.00 93.50 72 VAL A CA 1
ATOM 524 C C . VAL A 1 72 ? -0.963 -9.418 -4.065 1.00 93.50 72 VAL A C 1
ATOM 526 O O . VAL A 1 72 ? -1.063 -8.283 -4.535 1.00 93.50 72 VAL A O 1
ATOM 529 N N . PRO A 1 73 ? -2.018 -10.244 -3.989 1.00 92.19 73 PRO A N 1
ATOM 530 C CA . PRO A 1 73 ? -3.376 -9.836 -4.341 1.00 92.19 73 PRO A CA 1
ATOM 531 C C . PRO A 1 73 ? -3.877 -8.628 -3.532 1.00 92.19 73 PRO A C 1
ATOM 533 O O . PRO A 1 73 ? -3.444 -8.401 -2.400 1.00 92.19 73 PRO A O 1
ATOM 536 N N . LEU A 1 74 ? -4.823 -7.867 -4.094 1.00 91.62 74 LEU A N 1
ATOM 537 C CA . LEU A 1 74 ? -5.350 -6.637 -3.483 1.00 91.62 74 LEU A CA 1
ATOM 538 C C . LEU A 1 74 ? -5.997 -6.880 -2.107 1.00 91.62 74 LEU A C 1
ATOM 540 O O . LEU A 1 74 ? -5.814 -6.076 -1.196 1.00 91.62 74 LEU A O 1
ATOM 544 N N . ASP A 1 75 ? -6.717 -7.991 -1.933 1.00 92.50 75 ASP A N 1
ATOM 545 C CA . ASP A 1 75 ? -7.317 -8.378 -0.652 1.00 92.50 75 ASP A CA 1
ATOM 546 C C . ASP A 1 75 ? -6.234 -8.656 0.399 1.00 92.50 75 ASP A C 1
ATOM 548 O O . ASP A 1 75 ? -6.315 -8.185 1.533 1.00 92.50 75 ASP A O 1
ATOM 552 N N . GLN A 1 76 ? -5.156 -9.341 0.014 1.00 95.06 76 GLN A N 1
ATOM 553 C CA . GLN A 1 76 ? -4.017 -9.559 0.896 1.00 95.06 76 GLN A CA 1
ATOM 554 C C . GLN A 1 76 ? -3.293 -8.243 1.222 1.00 95.06 76 GLN A C 1
ATOM 556 O O . GLN A 1 76 ? -2.923 -8.031 2.379 1.00 95.06 76 GLN A O 1
ATOM 561 N N . ALA A 1 77 ? -3.122 -7.348 0.244 1.00 95.56 77 ALA A N 1
ATOM 562 C CA . ALA A 1 77 ? -2.545 -6.018 0.440 1.00 95.56 77 ALA A CA 1
ATOM 563 C C . ALA A 1 77 ? -3.367 -5.177 1.430 1.00 95.56 77 ALA A C 1
ATOM 565 O O . ALA A 1 77 ? -2.802 -4.587 2.350 1.00 95.56 77 ALA A O 1
ATOM 566 N N . GLN A 1 78 ? -4.698 -5.178 1.317 1.00 96.06 78 GLN A N 1
ATOM 567 C CA . GLN A 1 78 ? -5.582 -4.523 2.284 1.00 96.06 78 GLN A CA 1
ATOM 568 C C . GLN A 1 78 ? -5.344 -5.063 3.698 1.00 96.06 78 GLN A C 1
ATOM 570 O O . GLN A 1 78 ? -5.127 -4.293 4.635 1.00 96.06 78 GLN A O 1
ATOM 575 N N . ARG A 1 79 ? -5.344 -6.390 3.863 1.00 96.19 79 ARG A N 1
ATOM 576 C CA . ARG A 1 79 ? -5.144 -7.010 5.177 1.00 96.19 79 ARG A CA 1
ATOM 577 C C . ARG A 1 79 ? -3.755 -6.705 5.761 1.00 96.19 79 ARG A C 1
ATOM 579 O O . ARG A 1 79 ? -3.638 -6.511 6.973 1.00 96.19 79 ARG A O 1
ATOM 586 N N . LEU A 1 80 ? -2.720 -6.605 4.913 1.00 96.69 80 LEU A N 1
ATOM 587 C CA . LEU A 1 80 ? -1.368 -6.153 5.288 1.00 96.69 80 LEU A CA 1
ATOM 588 C C . LEU A 1 80 ? -1.398 -4.722 5.836 1.00 96.69 80 LEU A C 1
ATOM 590 O O . LEU A 1 80 ? -0.911 -4.480 6.942 1.00 96.69 80 LEU A O 1
ATOM 594 N N . VAL A 1 81 ? -2.012 -3.788 5.104 1.00 97.12 81 VAL A N 1
ATOM 595 C CA . VAL A 1 81 ? -2.159 -2.380 5.519 1.00 97.12 81 VAL A CA 1
ATOM 596 C C . VAL A 1 81 ? -2.932 -2.260 6.833 1.00 97.12 81 VAL A C 1
ATOM 598 O O . VAL A 1 81 ? -2.576 -1.460 7.700 1.00 97.12 81 VAL A O 1
ATOM 601 N N . CYS A 1 82 ? -3.946 -3.102 7.018 1.00 96.62 82 CYS A N 1
ATOM 602 C CA . CYS A 1 82 ? -4.756 -3.167 8.229 1.00 96.62 82 CYS A CA 1
ATOM 603 C C . CYS A 1 82 ? -4.087 -3.888 9.413 1.00 96.62 82 CYS A C 1
ATOM 605 O O . CYS A 1 82 ? -4.656 -3.892 10.506 1.00 96.62 82 CYS A O 1
ATOM 607 N N . LYS A 1 83 ? -2.892 -4.473 9.236 1.00 94.62 83 LYS A N 1
ATOM 608 C CA . LYS A 1 83 ? -2.197 -5.299 10.243 1.00 94.62 83 LYS A CA 1
ATOM 609 C C . LYS A 1 83 ? -3.072 -6.430 10.801 1.00 94.62 83 LYS A C 1
ATOM 611 O O . LYS A 1 83 ? -3.042 -6.713 12.000 1.00 94.62 83 LYS A O 1
ATOM 616 N N . GLU A 1 84 ? -3.867 -7.064 9.945 1.00 92.25 84 GLU A N 1
ATOM 617 C CA . GLU A 1 84 ? -4.729 -8.161 10.377 1.00 92.25 84 GLU A CA 1
ATOM 618 C C . GLU A 1 84 ? -3.920 -9.420 10.740 1.00 92.25 84 GLU A C 1
ATOM 620 O O . GLU A 1 84 ? -2.854 -9.674 10.169 1.00 92.25 84 GLU A O 1
ATOM 625 N N . PRO A 1 85 ? -4.403 -10.239 11.691 1.00 88.88 85 PRO A N 1
ATOM 626 C CA . PRO A 1 85 ? -3.723 -11.472 12.065 1.00 88.88 85 PRO A CA 1
ATOM 627 C C . PRO A 1 85 ? -3.705 -12.485 10.909 1.00 88.88 85 PRO A C 1
ATOM 629 O O . PRO A 1 85 ? -4.601 -12.529 10.063 1.00 88.88 85 PRO A O 1
ATOM 632 N N . GLY A 1 86 ? -2.665 -13.324 10.872 1.00 86.62 86 GLY A N 1
ATOM 633 C CA . GLY A 1 86 ? -2.520 -14.373 9.854 1.00 86.62 86 GLY A CA 1
ATOM 634 C C . GLY A 1 86 ? -2.284 -13.843 8.436 1.00 86.62 86 GLY A C 1
ATOM 635 O O . GLY A 1 86 ? -2.424 -14.580 7.46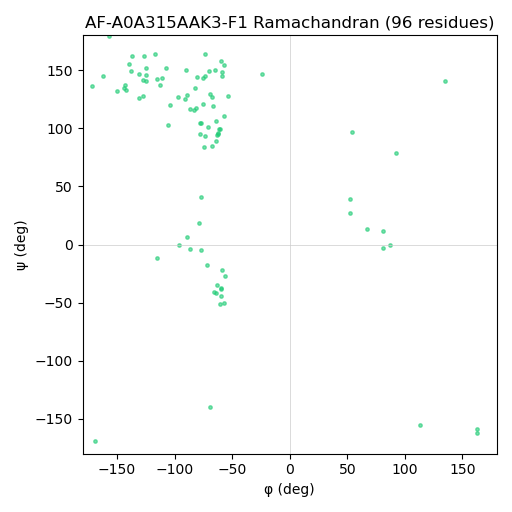0 1.00 86.62 86 GLY A O 1
ATOM 636 N N . VAL A 1 87 ? -1.964 -12.559 8.300 1.00 83.12 87 VAL A N 1
ATOM 637 C CA . VAL A 1 87 ? -1.463 -11.991 7.055 1.00 83.12 87 VAL A CA 1
ATOM 638 C C . VAL A 1 87 ? 0.034 -12.275 6.972 1.00 83.12 87 VAL A C 1
ATOM 640 O O . VAL A 1 87 ? 0.747 -12.122 7.961 1.00 83.12 87 VAL A O 1
ATOM 643 N N . GLY A 1 88 ? 0.501 -12.725 5.805 1.00 84.12 88 GLY A N 1
ATOM 644 C CA . GLY A 1 88 ? 1.923 -12.941 5.541 1.00 84.12 88 GLY A CA 1
ATOM 645 C C . GLY A 1 88 ? 2.719 -11.632 5.468 1.00 84.12 88 GLY A C 1
ATOM 646 O O . GLY A 1 88 ? 2.496 -10.690 6.220 1.00 84.12 88 GLY A O 1
ATOM 647 N N . ARG A 1 89 ? 3.660 -11.556 4.529 1.00 89.38 89 ARG A N 1
ATOM 648 C CA . ARG A 1 89 ? 4.435 -10.340 4.236 1.00 89.38 89 ARG A CA 1
ATOM 649 C C . ARG A 1 89 ? 4.154 -9.862 2.817 1.00 89.38 89 ARG A C 1
ATOM 651 O O . ARG A 1 89 ? 3.663 -10.643 2.003 1.00 89.38 89 ARG A O 1
ATOM 658 N N . TRP A 1 90 ? 4.517 -8.618 2.519 1.00 91.38 90 TRP A N 1
ATOM 659 C CA . TRP A 1 90 ? 4.652 -8.167 1.135 1.00 91.38 90 TRP A CA 1
ATOM 660 C C . TRP A 1 90 ? 5.596 -9.117 0.392 1.00 91.38 90 TRP A C 1
ATOM 662 O O . TRP A 1 90 ? 6.688 -9.422 0.881 1.00 91.38 90 TRP A O 1
ATOM 672 N N . LEU A 1 91 ? 5.150 -9.624 -0.752 1.00 88.69 91 LEU A N 1
ATOM 673 C CA . LEU A 1 91 ? 5.992 -10.405 -1.652 1.00 88.69 91 LEU A CA 1
ATOM 674 C C . LEU A 1 91 ? 6.628 -9.436 -2.640 1.00 88.69 91 LEU A C 1
ATOM 676 O O . LEU A 1 91 ? 5.869 -8.674 -3.230 1.00 88.69 91 LEU A O 1
ATOM 680 N N . PRO A 1 92 ? 7.960 -9.405 -2.790 1.00 85.38 92 PRO A N 1
ATOM 681 C CA . PRO A 1 92 ? 8.597 -8.513 -3.750 1.00 85.38 92 PRO A CA 1
ATOM 682 C C . PRO A 1 92 ? 8.099 -8.800 -5.172 1.00 85.38 92 PRO A C 1
ATOM 684 O O . PRO A 1 92 ? 7.758 -9.935 -5.496 1.00 85.38 92 PRO A O 1
ATOM 687 N N . ASP A 1 93 ? 8.051 -7.751 -5.988 1.00 79.31 93 ASP A N 1
ATOM 688 C CA . ASP A 1 93 ? 7.952 -7.858 -7.442 1.00 79.31 93 ASP A CA 1
ATOM 689 C C . ASP A 1 93 ? 9.329 -7.513 -8.014 1.00 79.31 93 ASP A C 1
ATOM 691 O O . ASP A 1 93 ? 9.747 -6.351 -7.981 1.00 79.31 93 ASP A O 1
ATOM 695 N N . ASP A 1 94 ? 10.071 -8.536 -8.424 1.00 74.06 94 ASP A N 1
ATOM 696 C CA . ASP A 1 94 ? 11.370 -8.428 -9.090 1.00 74.06 94 ASP A CA 1
ATOM 697 C C . ASP A 1 94 ? 11.240 -8.268 -10.612 1.00 74.06 94 ASP A C 1
ATOM 699 O O . ASP A 1 94 ? 12.240 -8.005 -11.277 1.00 74.06 94 ASP A O 1
ATOM 703 N N . GLY A 1 95 ? 10.019 -8.316 -11.157 1.00 65.56 95 GLY A N 1
ATOM 704 C CA . GLY A 1 95 ? 9.765 -8.172 -12.587 1.00 65.56 95 GLY A CA 1
ATOM 705 C C . GLY A 1 95 ? 10.004 -9.446 -13.399 1.00 65.56 95 GLY A C 1
ATOM 706 O O . GLY A 1 95 ? 9.996 -9.369 -14.629 1.00 65.56 95 GLY A O 1
ATOM 707 N N . ASP A 1 96 ? 10.181 -10.601 -12.749 1.00 61.09 96 ASP A N 1
ATOM 708 C CA . ASP A 1 96 ? 10.476 -11.892 -13.392 1.00 61.09 96 ASP A CA 1
ATOM 709 C C . ASP A 1 96 ? 9.243 -12.597 -14.012 1.00 61.09 96 ASP A C 1
ATOM 711 O O . ASP A 1 96 ? 9.291 -13.782 -14.334 1.00 61.09 96 ASP A O 1
ATOM 715 N N . ASP A 1 97 ? 8.144 -11.875 -14.264 1.00 56.47 97 ASP A N 1
ATOM 716 C CA . ASP A 1 97 ? 6.950 -12.383 -14.969 1.00 56.47 97 ASP A CA 1
ATOM 717 C C . ASP A 1 97 ? 7.150 -12.481 -16.5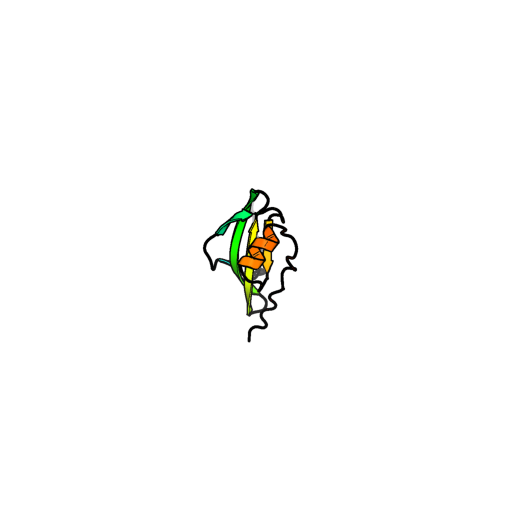14 1.00 56.47 97 ASP A C 1
ATOM 719 O O . ASP A 1 97 ? 6.247 -12.122 -17.279 1.00 56.47 97 ASP A O 1
ATOM 723 N N . GLN A 1 98 ? 8.322 -12.927 -17.002 1.00 46.41 98 GLN A N 1
ATOM 724 C CA . GLN A 1 98 ? 8.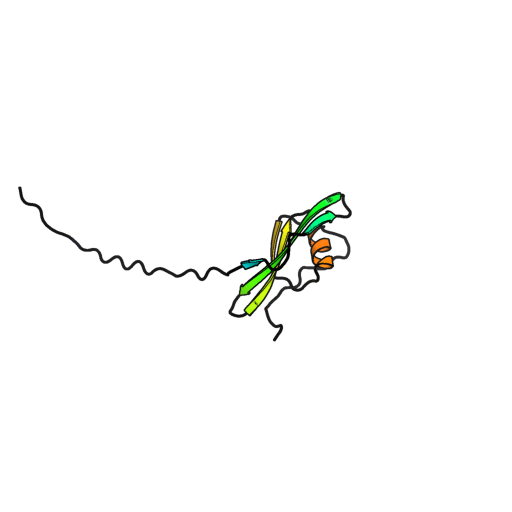581 -13.198 -18.436 1.00 46.41 98 GLN A CA 1
ATOM 725 C C . GLN A 1 98 ? 8.607 -14.689 -18.781 1.00 46.41 98 GLN A C 1
ATOM 727 O O . GLN A 1 98 ? 9.359 -15.447 -18.133 1.00 46.41 98 GLN A O 1
#